Protein AF-A0A946HGL4-F1 (afdb_monomer)

Nearest PDB structures (foldseek):
  1rz0-assembly1_B  TM=9.536E-01  e=3.663E-03  Parageobacillus thermoglucosidasius
  9fd5-assembly2_C  TM=9.400E-01  e=5.100E-02  Streptomyces albogriseolus
  4f07-assembly1_A  TM=8.642E-01  e=6.637E-02  Pseudomonas sp. Y2

Foldseek 3Di:
DPAQKDFDWDFDDWDDDPPDIDTDTDTPDMDGDDDWDWDDDPHDIDTPPCVVVVVVPPPDPDD

Radius of gyration: 19.33 Å; Cα contacts (8 Å, |Δi|>4): 68; chains: 1; bounding box: 57×28×39 Å

Secondary structure (DSSP, 8-state):
---SEEEEEEEEEEEEETTEEEEEEEEEEEEE--S--EEEETTEEEETTTHHHHHHHSPPPP-

pLDDT: mean 87.41, std 13.96, range [59.25, 98.69]

Structure (mmCIF, N/CA/C/O backbone):
data_AF-A0A946HGL4-F1
#
_entry.id   AF-A0A946HGL4-F1
#
loop_
_atom_site.group_PDB
_atom_site.id
_atom_site.type_symbol
_atom_site.label_atom_id
_atom_site.label_alt_id
_atom_site.label_comp_id
_atom_site.label_asym_id
_atom_site.label_entity_id
_atom_site.label_seq_id
_atom_site.pdbx_PDB_ins_code
_atom_site.Cartn_x
_atom_site.Cartn_y
_atom_site.Cartn_z
_atom_site.occupancy
_atom_site.B_iso_or_equiv
_atom_site.auth_seq_id
_atom_site.auth_comp_id
_atom_site.auth_asym_id
_atom_site.auth_atom_id
_atom_site.pdbx_PDB_model_num
ATOM 1 N N . ARG A 1 1 ? -0.055 -14.010 -1.485 1.00 62.62 1 ARG A N 1
ATOM 2 C CA . ARG A 1 1 ? 1.372 -14.399 -1.622 1.00 62.62 1 ARG A CA 1
ATOM 3 C C . ARG A 1 1 ? 1.853 -13.794 -2.939 1.00 62.62 1 ARG A C 1
ATOM 5 O O . ARG A 1 1 ? 1.000 -13.616 -3.791 1.00 62.62 1 ARG A O 1
ATOM 12 N N . ASP A 1 2 ? 3.115 -13.370 -3.030 1.00 83.75 2 ASP A N 1
ATOM 13 C CA . ASP A 1 2 ? 3.764 -12.684 -4.182 1.00 83.75 2 ASP A CA 1
ATOM 14 C C . ASP A 1 2 ? 3.795 -11.139 -4.178 1.00 83.75 2 ASP A C 1
ATOM 16 O O . ASP A 1 2 ? 4.507 -10.542 -4.978 1.00 83.75 2 ASP A O 1
ATOM 20 N N . ALA A 1 3 ? 3.131 -10.463 -3.233 1.00 93.69 3 ALA A N 1
ATOM 21 C CA . ALA A 1 3 ? 3.357 -9.031 -2.991 1.00 93.69 3 ALA A CA 1
ATOM 22 C C . ALA A 1 3 ? 4.553 -8.805 -2.048 1.00 93.69 3 ALA A C 1
ATOM 24 O O . ALA A 1 3 ? 4.712 -9.544 -1.070 1.00 93.69 3 ALA A O 1
ATOM 25 N N . LEU A 1 4 ? 5.349 -7.752 -2.286 1.00 95.19 4 LEU A N 1
ATOM 26 C CA . LEU A 1 4 ? 6.480 -7.392 -1.413 1.00 95.19 4 LEU A CA 1
ATOM 27 C C . LEU A 1 4 ? 6.053 -6.958 -0.012 1.00 95.19 4 LEU A C 1
ATOM 29 O O . LEU A 1 4 ? 6.800 -7.156 0.937 1.00 95.19 4 LEU A O 1
ATOM 33 N N . ALA A 1 5 ? 4.863 -6.382 0.132 1.00 96.19 5 ALA A N 1
ATOM 34 C CA . ALA A 1 5 ? 4.308 -6.019 1.425 1.00 96.19 5 ALA A CA 1
ATOM 35 C C . ALA A 1 5 ?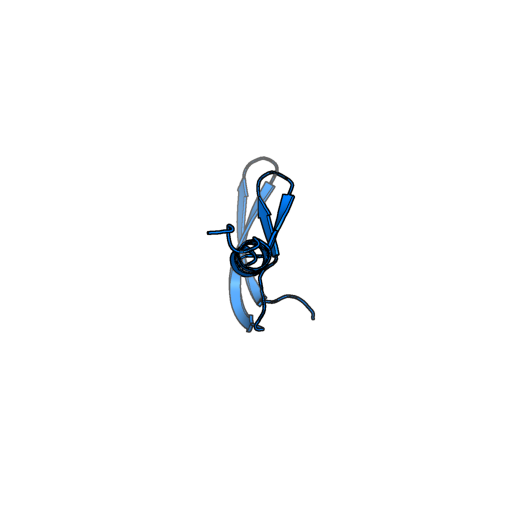 2.799 -6.267 1.448 1.00 96.19 5 ALA A C 1
ATOM 37 O O . ALA A 1 5 ? 2.118 -6.067 0.443 1.00 96.19 5 ALA A O 1
ATOM 38 N N . ASN A 1 6 ? 2.283 -6.699 2.596 1.00 96.94 6 ASN A N 1
ATOM 39 C CA . ASN A 1 6 ? 0.853 -6.850 2.854 1.00 96.94 6 ASN A CA 1
ATOM 40 C C . ASN A 1 6 ? 0.538 -6.261 4.230 1.00 96.94 6 ASN A C 1
ATOM 42 O O . ASN A 1 6 ? 1.319 -6.442 5.165 1.00 96.94 6 ASN A O 1
ATOM 46 N N . PHE A 1 7 ? -0.614 -5.607 4.356 1.00 97.56 7 PHE A N 1
ATOM 47 C CA . PHE A 1 7 ? -1.095 -5.023 5.607 1.00 97.56 7 PHE A CA 1
ATOM 48 C C . PHE A 1 7 ? -2.468 -5.601 5.941 1.00 97.56 7 PHE A C 1
ATOM 50 O O . PHE A 1 7 ? -3.364 -5.606 5.096 1.00 97.56 7 PHE A O 1
ATOM 57 N N . ILE A 1 8 ? -2.636 -6.075 7.173 1.00 98.19 8 ILE A N 1
ATOM 58 C CA . ILE A 1 8 ? -3.945 -6.412 7.731 1.00 98.19 8 ILE A CA 1
ATOM 59 C C . ILE A 1 8 ? -4.463 -5.155 8.415 1.00 98.19 8 ILE A C 1
ATOM 61 O O . ILE A 1 8 ? -3.839 -4.664 9.354 1.00 98.19 8 ILE A O 1
ATOM 65 N N . CYS A 1 9 ? -5.597 -4.634 7.955 1.00 98.44 9 CYS A N 1
ATOM 66 C CA . CYS A 1 9 ? -6.163 -3.391 8.469 1.00 98.44 9 CYS A CA 1
ATOM 67 C C . CYS A 1 9 ? -7.597 -3.588 8.962 1.00 98.44 9 CYS A C 1
ATOM 69 O O . CYS A 1 9 ? -8.392 -4.285 8.331 1.00 98.44 9 CYS A O 1
ATOM 71 N N . GLN A 1 10 ? -7.952 -2.898 10.044 1.00 98.62 10 GLN A N 1
ATOM 72 C CA . GLN A 1 10 ? -9.345 -2.633 10.392 1.00 98.62 10 GLN A CA 1
ATOM 73 C C . GLN A 1 10 ? -9.785 -1.329 9.726 1.00 98.62 10 GLN A C 1
ATOM 75 O O . GLN A 1 10 ? -9.056 -0.339 9.761 1.00 98.62 10 GLN A O 1
ATOM 80 N N . ARG A 1 11 ? -10.981 -1.302 9.131 1.00 98.25 11 ARG A N 1
ATOM 81 C CA . ARG A 1 11 ? -11.561 -0.065 8.588 1.00 98.25 11 ARG A CA 1
ATOM 82 C C . ARG A 1 11 ? -11.865 0.905 9.732 1.00 98.25 11 ARG A C 1
ATOM 84 O O . ARG A 1 11 ? -12.726 0.616 10.555 1.00 98.25 11 ARG A O 1
ATO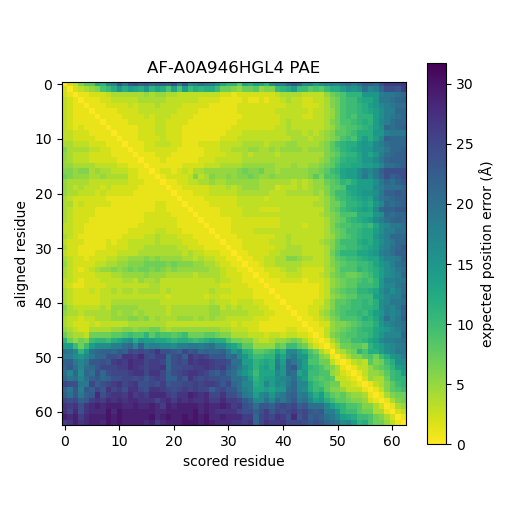M 91 N N . GLU A 1 12 ? -11.184 2.045 9.738 1.00 98.50 12 GLU A N 1
ATOM 92 C CA . GLU A 1 12 ? -11.323 3.096 10.750 1.00 98.50 12 GLU A CA 1
ATOM 93 C C . GLU A 1 12 ? -12.354 4.141 10.310 1.00 98.50 12 GLU A C 1
ATOM 95 O O . GLU A 1 12 ? -13.234 4.512 11.080 1.00 98.50 12 GLU A O 1
ATOM 100 N N . ASN A 1 13 ? -12.274 4.606 9.058 1.00 98.44 13 ASN A N 1
ATOM 101 C CA . ASN A 1 13 ? -13.157 5.651 8.549 1.00 98.44 13 ASN A CA 1
ATOM 102 C C . ASN A 1 13 ? -13.352 5.559 7.026 1.00 98.44 13 ASN A C 1
ATOM 104 O O . ASN A 1 13 ? -12.520 4.992 6.313 1.00 98.44 13 ASN A O 1
ATOM 108 N N . LEU A 1 14 ? -14.446 6.143 6.540 1.00 98.06 14 LEU A N 1
ATOM 109 C CA . LEU A 1 14 ? -14.708 6.419 5.130 1.00 98.06 14 LEU A CA 1
ATOM 110 C C . LEU A 1 14 ? -15.038 7.905 4.994 1.00 98.06 14 LEU A C 1
ATOM 112 O O . LEU A 1 14 ? -15.925 8.401 5.684 1.00 98.06 14 LEU A O 1
ATOM 116 N N . VAL A 1 15 ? -14.319 8.606 4.124 1.00 98.38 15 VAL A N 1
ATOM 117 C CA . VAL A 1 15 ? -14.535 10.032 3.858 1.00 98.38 15 VAL A CA 1
ATOM 118 C C . VAL A 1 15 ? -14.981 10.198 2.410 1.00 98.38 15 VAL A C 1
ATOM 120 O O . VAL A 1 15 ? -14.295 9.735 1.499 1.00 98.38 15 VAL A O 1
ATOM 123 N N . GLU A 1 16 ? -16.118 10.857 2.205 1.00 97.94 16 GLU A N 1
ATOM 124 C CA . GLU A 1 16 ? -16.623 11.212 0.874 1.00 97.94 16 GLU A CA 1
ATOM 125 C C . GLU A 1 16 ? -15.640 12.153 0.158 1.00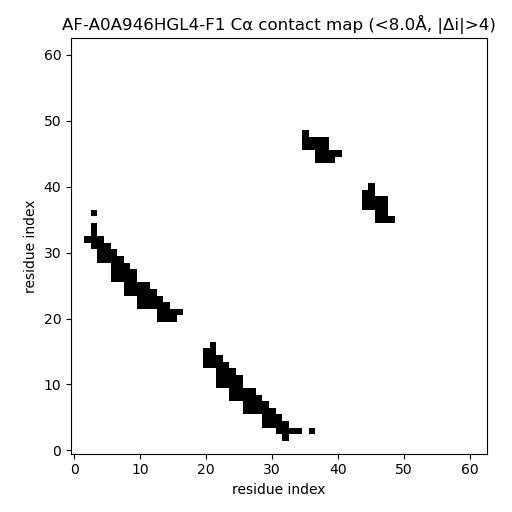 97.94 16 GLU A C 1
ATOM 127 O O . GLU A 1 16 ? -15.211 13.160 0.727 1.00 97.94 16 GLU A O 1
ATOM 132 N N . ALA A 1 17 ? -15.278 11.834 -1.088 1.00 97.31 17 ALA A N 1
ATOM 133 C CA . ALA A 1 17 ? -14.297 12.575 -1.880 1.00 97.31 17 ALA A CA 1
ATOM 134 C C . ALA A 1 17 ? -14.731 12.691 -3.353 1.00 97.31 17 ALA A C 1
ATOM 136 O O . ALA A 1 17 ? -14.006 12.309 -4.272 1.00 97.31 17 ALA A O 1
ATOM 137 N N . GLY A 1 18 ? -15.928 13.240 -3.579 1.00 96.44 18 GLY A N 1
ATOM 138 C CA . GLY A 1 18 ? -16.483 13.438 -4.918 1.00 96.44 18 GLY A CA 1
ATOM 139 C C . GLY A 1 18 ? -17.034 12.140 -5.500 1.00 96.44 18 GLY A C 1
ATOM 140 O O . GLY A 1 18 ? -17.993 11.589 -4.973 1.00 96.44 18 GLY A O 1
ATOM 141 N N . ASP A 1 19 ? -16.448 11.667 -6.595 1.00 97.94 19 ASP A N 1
ATOM 142 C CA . ASP A 1 19 ? -16.811 10.407 -7.256 1.00 97.94 19 ASP A CA 1
ATOM 143 C C . ASP A 1 19 ? -16.082 9.179 -6.672 1.00 97.94 19 ASP A C 1
ATOM 145 O O . ASP A 1 19 ? -16.290 8.056 -7.132 1.00 97.94 19 ASP A O 1
ATOM 149 N N . HIS A 1 20 ? -15.252 9.381 -5.644 1.00 97.81 20 HIS A N 1
ATOM 150 C CA . HIS A 1 20 ? -14.539 8.337 -4.910 1.00 97.81 20 HIS A CA 1
ATOM 151 C C . HIS A 1 20 ? -14.703 8.511 -3.393 1.00 97.81 20 HIS A C 1
ATOM 153 O O . HIS A 1 20 ? -15.144 9.550 -2.900 1.00 97.81 20 HIS A O 1
ATOM 159 N N . VAL A 1 21 ? -14.284 7.493 -2.637 1.00 97.88 21 VAL A N 1
ATOM 160 C CA . VAL A 1 21 ? -14.175 7.549 -1.174 1.00 97.88 21 VAL A CA 1
ATOM 161 C C . VAL A 1 21 ? -12.725 7.372 -0.742 1.00 97.88 21 VAL A C 1
ATOM 163 O O . VAL A 1 21 ? -11.995 6.541 -1.286 1.00 97.88 21 VAL A O 1
ATOM 166 N N . ILE A 1 22 ? -12.307 8.115 0.279 1.00 98.06 22 ILE A N 1
ATOM 167 C CA . ILE A 1 22 ? -11.039 7.872 0.968 1.00 98.06 22 ILE A CA 1
ATOM 168 C C . ILE A 1 22 ? -11.304 6.858 2.079 1.00 98.06 22 ILE A C 1
ATOM 170 O O . ILE A 1 22 ? -12.021 7.142 3.041 1.00 98.06 22 ILE A O 1
ATOM 174 N N . MET A 1 23 ? -10.705 5.674 1.961 1.00 98.12 23 MET A N 1
ATOM 175 C CA . MET A 1 23 ? -10.769 4.635 2.986 1.00 98.12 23 MET A CA 1
ATOM 176 C C . MET A 1 23 ? -9.552 4.712 3.904 1.00 98.12 23 MET A C 1
ATOM 178 O O . MET A 1 23 ? -8.419 4.541 3.461 1.00 98.12 23 MET A O 1
ATOM 182 N N . ILE A 1 24 ? -9.793 4.933 5.196 1.00 98.44 24 ILE A N 1
ATOM 183 C CA . ILE A 1 24 ? -8.748 4.977 6.220 1.00 98.44 24 ILE A CA 1
ATOM 184 C C . ILE A 1 24 ? -8.795 3.667 7.004 1.00 98.44 24 ILE A C 1
ATOM 186 O O . ILE A 1 24 ? -9.831 3.303 7.565 1.00 98.44 24 ILE A O 1
ATOM 190 N N . GLY A 1 25 ? -7.670 2.952 7.035 1.00 98.44 25 GLY A N 1
ATOM 191 C CA . GLY A 1 25 ? -7.511 1.698 7.765 1.00 98.44 25 GLY A CA 1
ATOM 192 C C . GLY A 1 25 ? -6.450 1.801 8.858 1.00 98.44 25 GLY A C 1
ATOM 193 O O . GLY A 1 25 ? -5.357 2.309 8.616 1.00 98.44 25 GLY A O 1
ATOM 194 N N . ARG A 1 26 ? -6.755 1.285 10.050 1.00 98.56 26 ARG A N 1
ATOM 195 C CA . ARG A 1 26 ? -5.792 1.089 11.138 1.00 98.56 26 ARG A CA 1
ATOM 196 C C . ARG A 1 26 ? -5.059 -0.230 10.922 1.00 98.56 26 ARG A C 1
ATOM 198 O O . ARG A 1 26 ? -5.699 -1.279 10.877 1.00 98.56 26 ARG A O 1
ATOM 205 N N . VAL A 1 27 ? -3.734 -0.181 10.795 1.00 98.50 27 VAL A N 1
ATOM 206 C CA . VAL A 1 27 ? -2.896 -1.376 10.610 1.00 98.50 27 VAL A CA 1
ATOM 207 C C . VAL A 1 27 ? -2.883 -2.198 11.901 1.00 98.50 27 VAL A C 1
ATOM 209 O O . VAL A 1 27 ? -2.581 -1.671 12.969 1.00 98.50 27 VAL A O 1
ATOM 212 N N . LEU A 1 28 ? -3.224 -3.480 11.789 1.00 98.69 28 LEU A N 1
ATOM 213 C CA . LEU A 1 28 ? -3.206 -4.464 12.872 1.00 98.69 28 LEU A CA 1
ATOM 214 C C . LEU A 1 28 ? -1.983 -5.383 12.791 1.00 98.69 28 LEU A C 1
ATOM 216 O O . LEU A 1 28 ? -1.459 -5.788 13.823 1.00 98.69 28 LEU A O 1
ATOM 220 N N . ASP A 1 29 ? -1.551 -5.717 11.574 1.00 98.56 29 ASP A N 1
ATOM 221 C CA . ASP A 1 29 ? -0.388 -6.566 11.308 1.00 98.56 29 ASP A CA 1
ATOM 222 C C . ASP A 1 29 ? 0.176 -6.279 9.907 1.00 98.56 29 ASP A C 1
ATOM 224 O O . ASP A 1 29 ? -0.513 -5.718 9.045 1.00 98.56 29 ASP A O 1
ATOM 228 N N . MET A 1 30 ? 1.427 -6.664 9.666 1.00 97.62 30 MET A N 1
ATOM 229 C CA . MET A 1 30 ? 2.094 -6.486 8.383 1.00 97.62 30 MET A CA 1
ATOM 230 C C . MET A 1 30 ? 3.129 -7.572 8.093 1.00 97.62 30 MET A C 1
ATOM 232 O O . MET A 1 30 ? 3.814 -8.076 8.977 1.00 97.62 30 MET A O 1
ATOM 236 N N . GLN A 1 31 ? 3.296 -7.877 6.809 1.00 97.00 31 GLN A N 1
ATOM 237 C CA . GLN A 1 31 ? 4.331 -8.781 6.313 1.00 97.00 31 GLN A CA 1
ATOM 238 C C . GLN A 1 31 ? 5.110 -8.099 5.197 1.00 97.00 31 GLN A C 1
ATOM 240 O O . GLN A 1 31 ? 4.503 -7.514 4.301 1.00 97.00 31 GLN A O 1
ATOM 245 N N . ILE A 1 32 ? 6.440 -8.204 5.236 1.00 95.88 32 ILE A N 1
ATOM 246 C CA . ILE A 1 32 ? 7.349 -7.665 4.217 1.00 95.88 32 ILE A CA 1
ATOM 247 C C . ILE A 1 32 ? 8.253 -8.785 3.701 1.00 95.88 32 ILE A C 1
ATOM 249 O O . ILE A 1 32 ? 8.703 -9.642 4.460 1.00 95.88 32 ILE A O 1
ATOM 253 N N . GLN A 1 33 ? 8.537 -8.746 2.405 1.00 94.44 33 GLN A N 1
ATOM 254 C CA . GLN A 1 33 ? 9.504 -9.582 1.710 1.00 94.44 33 GLN A CA 1
ATOM 255 C C . GLN A 1 33 ? 10.517 -8.686 0.989 1.00 94.44 33 GLN A C 1
ATOM 257 O O . GLN A 1 33 ? 10.181 -7.593 0.535 1.00 94.44 33 GLN A O 1
ATOM 262 N N . GLN A 1 34 ? 11.761 -9.151 0.881 1.00 91.12 34 GLN A N 1
ATOM 263 C CA . GLN A 1 34 ? 12.797 -8.441 0.131 1.00 91.12 34 GLN A CA 1
ATOM 264 C C . GLN A 1 34 ? 12.556 -8.552 -1.378 1.00 91.12 34 GLN A C 1
ATOM 266 O O . GLN A 1 34 ? 12.131 -9.597 -1.867 1.00 91.12 34 GLN A O 1
ATOM 271 N N . GLY A 1 35 ? 12.868 -7.489 -2.116 1.00 89.12 35 GLY A N 1
ATOM 272 C CA . GLY A 1 35 ? 12.776 -7.452 -3.574 1.00 89.12 35 GLY A CA 1
ATOM 273 C C . GLY A 1 35 ? 12.638 -6.030 -4.116 1.00 89.12 35 GLY A C 1
ATOM 274 O O . GLY A 1 35 ? 12.432 -5.082 -3.359 1.00 89.12 35 GLY A O 1
ATOM 275 N N . ALA A 1 36 ? 12.764 -5.880 -5.435 1.00 89.50 36 ALA A N 1
ATOM 276 C CA . ALA A 1 36 ? 12.578 -4.593 -6.102 1.00 89.50 36 ALA A CA 1
ATOM 277 C C . ALA A 1 36 ? 11.075 -4.282 -6.255 1.00 89.50 36 ALA A C 1
ATOM 279 O O . ALA A 1 36 ? 10.353 -5.105 -6.825 1.00 89.50 36 ALA A O 1
ATOM 280 N N . PRO A 1 37 ? 10.574 -3.131 -5.767 1.00 91.50 37 PRO A N 1
ATOM 281 C CA . PRO A 1 37 ? 9.161 -2.791 -5.874 1.00 91.50 37 PRO A CA 1
ATOM 282 C C . PRO A 1 37 ? 8.757 -2.463 -7.309 1.00 91.50 37 PRO A C 1
ATOM 284 O O . PRO A 1 37 ? 9.520 -1.863 -8.069 1.00 91.50 37 PRO A O 1
ATOM 287 N N . LEU A 1 38 ? 7.514 -2.813 -7.643 1.00 91.62 38 LEU A N 1
ATOM 288 C CA . LEU A 1 38 ? 6.856 -2.379 -8.868 1.00 91.62 38 LEU A CA 1
ATOM 289 C C . LEU A 1 38 ? 6.385 -0.928 -8.700 1.00 91.62 38 LEU A C 1
ATOM 291 O O . LEU A 1 38 ? 5.491 -0.647 -7.903 1.00 91.62 38 LEU A O 1
ATOM 295 N N . GLY A 1 39 ? 6.988 -0.011 -9.449 1.00 91.75 39 GLY A N 1
ATOM 296 C CA . GLY A 1 39 ? 6.592 1.389 -9.543 1.00 91.75 39 GLY A CA 1
ATOM 297 C C . GLY A 1 39 ? 5.654 1.647 -10.724 1.00 91.75 39 GLY A C 1
ATOM 298 O O . GLY A 1 39 ? 5.709 0.956 -11.741 1.00 91.75 39 GLY A O 1
ATOM 299 N N . TYR A 1 40 ? 4.807 2.672 -10.601 1.00 93.31 40 TYR A N 1
ATOM 300 C CA . TYR A 1 40 ? 3.937 3.150 -11.678 1.00 93.31 40 TYR A CA 1
ATOM 301 C C . TYR A 1 40 ? 3.940 4.679 -11.734 1.00 93.31 40 TYR A C 1
ATOM 303 O O . TYR A 1 40 ? 3.666 5.345 -10.735 1.00 93.31 40 TYR A O 1
ATOM 311 N N . PHE A 1 41 ? 4.258 5.247 -12.897 1.00 93.06 41 PHE A N 1
ATOM 312 C CA . PHE A 1 41 ? 4.286 6.694 -13.113 1.00 93.06 41 PHE A CA 1
ATOM 313 C C . PHE A 1 41 ? 3.928 7.034 -14.560 1.00 93.06 41 PHE A C 1
ATOM 315 O O . PHE A 1 41 ? 4.428 6.412 -15.495 1.00 93.06 41 PHE A O 1
ATOM 322 N N . LYS A 1 42 ? 3.052 8.033 -14.750 1.00 94.81 42 LYS A N 1
ATOM 323 C CA . LYS A 1 42 ? 2.602 8.512 -16.073 1.00 94.81 42 LYS A CA 1
ATOM 324 C C . LYS A 1 42 ? 2.214 7.383 -17.045 1.00 94.81 42 LYS A C 1
ATOM 326 O O . LYS A 1 42 ? 2.664 7.368 -18.186 1.00 94.81 42 LYS A O 1
ATOM 331 N N . GLY A 1 43 ? 1.404 6.423 -16.601 1.00 95.00 43 GLY A N 1
ATOM 332 C CA . GLY A 1 43 ? 0.929 5.345 -17.477 1.00 95.00 43 GLY A CA 1
ATOM 333 C C . GLY A 1 43 ? 1.901 4.180 -17.676 1.00 95.00 43 GLY A C 1
ATOM 334 O O . GLY A 1 43 ? 1.574 3.264 -18.420 1.00 95.00 43 GLY A O 1
ATOM 335 N N . ASN A 1 44 ? 3.079 4.197 -17.043 1.00 93.88 44 ASN A N 1
ATOM 336 C CA . ASN A 1 44 ? 4.138 3.219 -17.286 1.00 93.88 44 ASN A CA 1
ATOM 337 C C . ASN A 1 44 ? 4.604 2.545 -15.994 1.00 93.88 44 ASN A C 1
ATOM 339 O O . ASN A 1 44 ? 4.688 3.185 -14.942 1.00 93.88 44 ASN A O 1
ATOM 343 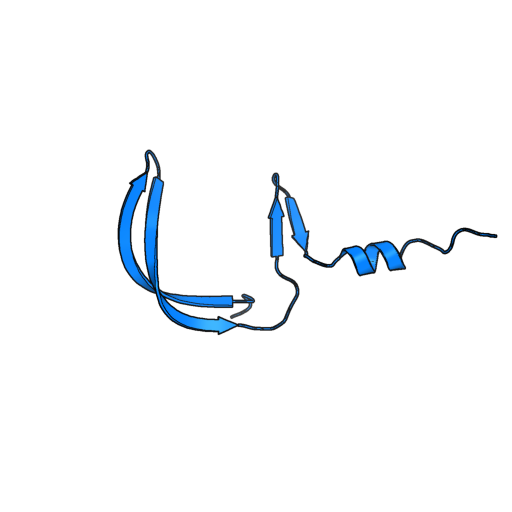N N . TYR A 1 45 ? 4.949 1.261 -16.100 1.00 92.88 45 TYR A N 1
ATOM 344 C CA . TYR A 1 45 ? 5.579 0.494 -15.028 1.00 92.88 45 TYR A CA 1
ATOM 345 C C . TYR A 1 45 ? 7.100 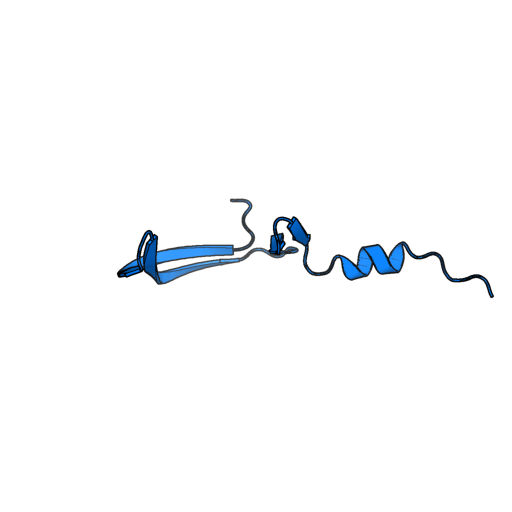0.641 -15.066 1.00 92.88 45 TYR A C 1
ATOM 347 O O . TYR A 1 45 ? 7.700 0.695 -16.139 1.00 92.88 45 TYR A O 1
ATOM 355 N N . PHE A 1 46 ? 7.723 0.668 -13.894 1.00 89.50 46 PHE A N 1
ATOM 356 C CA . PHE A 1 46 ? 9.176 0.670 -13.742 1.00 89.50 46 PHE A CA 1
ATOM 357 C C . PHE A 1 46 ? 9.571 -0.080 -12.468 1.00 89.50 46 PHE A C 1
ATOM 359 O O . PHE A 1 46 ? 8.763 -0.203 -11.550 1.00 89.50 46 PHE A O 1
ATOM 366 N N . SER A 1 47 ? 10.810 -0.556 -12.384 1.00 88.44 47 SER A N 1
ATOM 367 C CA . SER A 1 47 ? 11.362 -1.079 -11.129 1.00 88.44 47 SER A CA 1
ATOM 368 C C . SER A 1 47 ? 12.351 -0.078 -10.555 1.00 88.44 47 SER A C 1
ATOM 370 O O . SER A 1 47 ? 13.174 0.486 -11.279 1.00 88.44 47 SER A O 1
ATOM 372 N N . VAL A 1 48 ? 12.274 0.145 -9.248 1.00 81.31 48 VAL A N 1
ATOM 373 C CA . VAL A 1 48 ? 13.222 1.011 -8.539 1.00 81.31 48 VAL A CA 1
ATOM 374 C C . VAL A 1 48 ? 14.585 0.308 -8.479 1.00 81.31 48 VAL A C 1
ATOM 376 O O . VAL A 1 48 ? 14.646 -0.852 -8.073 1.00 81.31 48 VAL A O 1
ATOM 379 N N . GLY A 1 49 ? 15.666 0.982 -8.889 1.00 71.12 49 GLY A N 1
ATOM 380 C CA . GLY A 1 49 ? 17.032 0.438 -8.859 1.00 71.12 49 GLY A CA 1
ATOM 381 C C . GLY A 1 49 ? 17.503 -0.267 -10.142 1.00 71.12 49 GLY A C 1
ATOM 382 O O . GLY A 1 49 ? 18.580 -0.864 -10.147 1.00 71.12 49 GLY A O 1
ATOM 383 N N . LEU A 1 50 ? 16.738 -0.213 -11.245 1.00 61.91 50 LEU A N 1
ATOM 384 C CA . LEU A 1 50 ? 17.179 -0.717 -12.563 1.00 61.91 50 LEU A CA 1
ATOM 385 C C . LEU A 1 50 ? 18.312 0.105 -13.189 1.00 61.91 50 LEU A C 1
ATOM 387 O O . LEU A 1 50 ? 18.959 -0.360 -14.130 1.00 61.91 50 LEU A O 1
ATOM 391 N N . ASP A 1 51 ? 18.574 1.289 -12.647 1.00 61.25 51 ASP A N 1
ATOM 392 C CA . ASP A 1 51 ? 19.689 2.174 -12.957 1.00 61.25 51 ASP A CA 1
ATOM 393 C C . ASP A 1 51 ? 21.011 1.393 -13.015 1.00 61.25 51 ASP A C 1
ATOM 395 O O . ASP A 1 51 ? 21.778 1.565 -13.959 1.00 61.25 51 ASP A O 1
ATOM 399 N N . GLN A 1 52 ? 21.221 0.422 -12.119 1.00 61.78 52 GLN A N 1
ATOM 400 C CA . GLN A 1 52 ? 22.430 -0.405 -12.122 1.00 61.78 52 GLN A CA 1
ATOM 401 C C . GLN A 1 52 ? 22.568 -1.282 -13.380 1.00 61.78 52 GLN A C 1
ATOM 403 O O . GLN A 1 52 ? 23.664 -1.397 -13.927 1.00 61.78 52 GLN A O 1
ATOM 408 N N . SER A 1 53 ? 21.468 -1.879 -13.854 1.00 61.34 53 SER A N 1
ATOM 409 C CA . SER A 1 53 ? 21.470 -2.750 -15.042 1.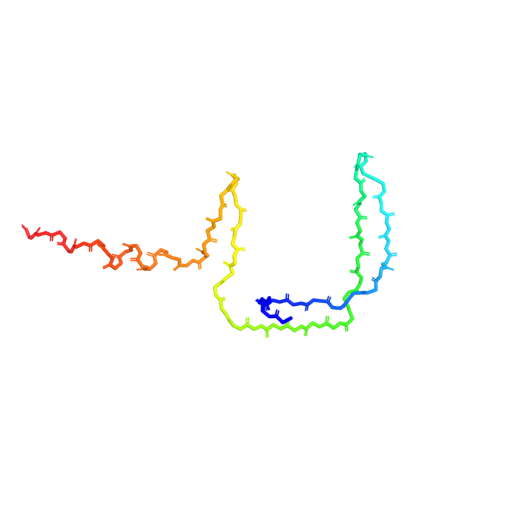00 61.34 53 SER A CA 1
ATOM 410 C C . SER A 1 53 ? 21.673 -1.964 -16.339 1.00 61.34 53 SER A C 1
ATOM 412 O O . SER A 1 53 ? 22.354 -2.430 -17.253 1.00 61.34 53 SER A O 1
ATOM 414 N N . LEU A 1 54 ? 21.144 -0.737 -16.387 1.00 62.97 54 LEU A N 1
ATOM 415 C CA . LEU A 1 54 ? 21.325 0.183 -17.506 1.00 62.97 54 LEU A CA 1
ATOM 416 C C . LEU A 1 54 ? 22.759 0.717 -17.544 1.00 62.97 54 LEU A C 1
ATOM 418 O O . LEU A 1 54 ? 23.367 0.705 -18.608 1.00 62.97 54 LEU A O 1
ATOM 422 N N . ILE A 1 55 ? 23.328 1.097 -16.394 1.00 64.12 55 ILE A N 1
ATOM 423 C CA . ILE A 1 55 ? 24.729 1.531 -16.275 1.00 64.12 55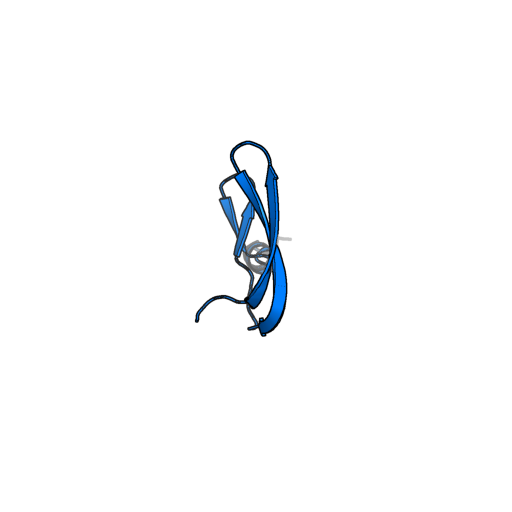 ILE A CA 1
ATOM 424 C C . ILE A 1 55 ? 25.684 0.400 -16.678 1.00 64.12 55 ILE A C 1
ATOM 426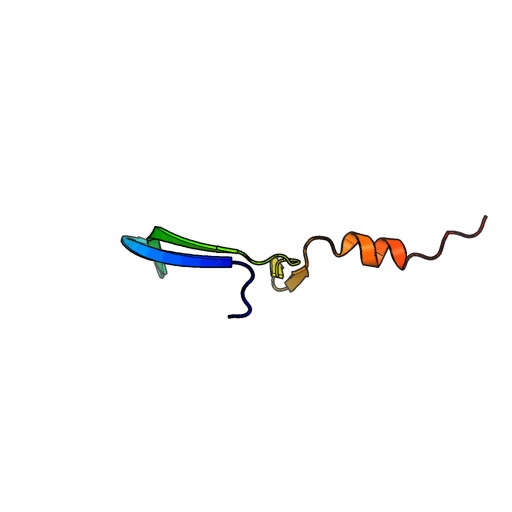 O O . ILE A 1 55 ? 26.621 0.640 -17.431 1.00 64.12 55 ILE A O 1
ATOM 430 N N . SER A 1 56 ? 25.435 -0.841 -16.242 1.00 64.38 56 SER A N 1
ATOM 431 C CA . SER A 1 56 ? 26.283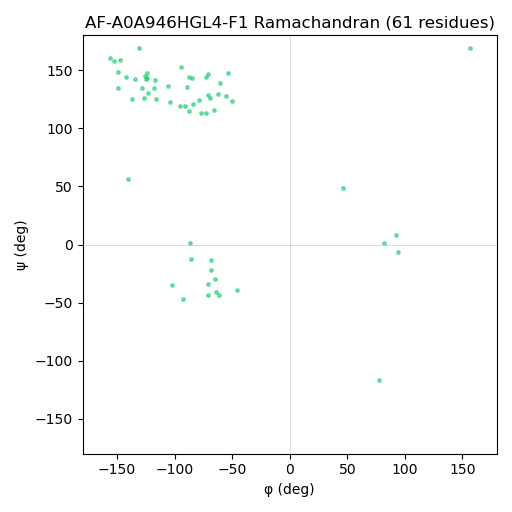 -1.986 -16.610 1.00 64.38 56 SER A CA 1
ATOM 432 C C . SER A 1 56 ? 26.202 -2.377 -18.088 1.00 64.38 56 SER A C 1
ATOM 434 O O . SER A 1 56 ? 27.103 -3.041 -18.593 1.00 64.38 56 SER A O 1
ATOM 436 N N . ALA A 1 57 ? 25.118 -1.999 -18.771 1.00 68.06 57 ALA A N 1
ATOM 437 C CA . ALA A 1 57 ? 24.921 -2.269 -20.190 1.00 68.06 57 ALA A CA 1
ATOM 438 C C . ALA A 1 57 ? 25.553 -1.200 -21.096 1.00 68.06 57 ALA A C 1
ATOM 440 O O . ALA A 1 57 ? 25.659 -1.433 -22.299 1.00 68.06 57 ALA A O 1
ATOM 441 N N . VAL A 1 58 ? 25.979 -0.051 -20.548 1.00 70.88 58 VAL A N 1
ATOM 442 C CA . VAL A 1 58 ? 26.763 0.942 -21.291 1.00 70.88 58 VAL A CA 1
ATOM 443 C C . VAL A 1 58 ? 28.176 0.379 -21.482 1.00 70.88 58 VAL A C 1
ATOM 445 O O . VAL A 1 58 ? 28.898 0.209 -20.497 1.00 70.88 58 VAL A O 1
ATOM 448 N N . PRO A 1 59 ? 28.606 0.073 -22.721 1.00 70.69 59 PRO A N 1
ATOM 449 C CA . PRO A 1 59 ? 29.981 -0.331 -22.974 1.00 70.69 59 PRO A CA 1
ATOM 450 C C . PRO A 1 59 ? 30.910 0.808 -22.561 1.00 70.69 59 PRO A C 1
ATOM 452 O O . PRO A 1 59 ? 30.609 1.974 -22.821 1.00 70.69 59 PRO A O 1
ATOM 455 N N . ASN A 1 60 ? 32.035 0.473 -21.928 1.00 69.31 60 ASN A N 1
ATOM 456 C CA . ASN A 1 60 ? 33.057 1.451 -21.566 1.00 69.31 60 ASN A CA 1
ATOM 457 C C . ASN A 1 60 ? 33.390 2.303 -22.809 1.00 69.31 60 ASN A C 1
ATOM 459 O O . ASN A 1 60 ? 33.711 1.703 -23.843 1.00 69.31 60 ASN A O 1
ATOM 463 N N . PRO A 1 61 ? 33.272 3.648 -22.773 1.00 60.19 61 PRO A N 1
ATOM 464 C CA . PRO A 1 61 ? 33.678 4.458 -23.911 1.00 60.19 61 PRO A CA 1
ATOM 465 C C . PRO A 1 61 ? 35.138 4.124 -24.229 1.00 60.19 61 PRO A C 1
ATOM 467 O O . PRO A 1 61 ? 35.981 4.071 -23.331 1.00 60.19 61 PRO A O 1
ATOM 470 N N . ALA A 1 62 ? 35.399 3.801 -25.496 1.00 62.09 62 ALA A N 1
ATOM 471 C CA . ALA A 1 62 ? 36.747 3.539 -25.983 1.00 62.09 62 ALA A CA 1
ATOM 472 C C . ALA A 1 62 ? 37.670 4.730 -25.632 1.00 62.09 62 ALA A C 1
ATOM 474 O O . ALA A 1 62 ? 37.167 5.855 -25.565 1.00 62.09 62 ALA A O 1
ATOM 475 N N . PRO A 1 63 ? 38.968 4.481 -25.367 1.00 59.25 63 PRO A N 1
ATOM 476 C CA . PRO A 1 63 ? 39.917 5.521 -24.965 1.00 59.25 63 PRO A CA 1
ATOM 477 C C . PRO A 1 63 ? 40.019 6.671 -25.973 1.00 59.25 63 PRO A C 1
ATOM 479 O O . PRO A 1 63 ? 39.839 6.418 -27.188 1.00 59.25 63 PRO A O 1
#

Solvent-accessible surface area (backbone atoms only — not comparable to full-atom values): 4272 Å² total; per-residue (Å²): 134,90,65,53,60,52,74,45,61,48,84,70,48,78,42,88,54,85,99,47,70,48,76,41,61,47,78,77,47,76,50,78,52,91,76,73,54,86,42,78,57,97,94,41,80,48,58,66,74,51,65,60,62,56,58,70,66,51,74,78,78,78,133

Sequence (63 aa):
RDALANFICQRENLVEAGDHVIMIGRVLDMQIQQGAPLGYFKGNYFSVGLDQSLISAVPNPAP

Mean predicted aligned error: 8.71 Å